Protein AF-A0A357XRU0-F1 (afdb_monomer)

Foldseek 3Di:
DD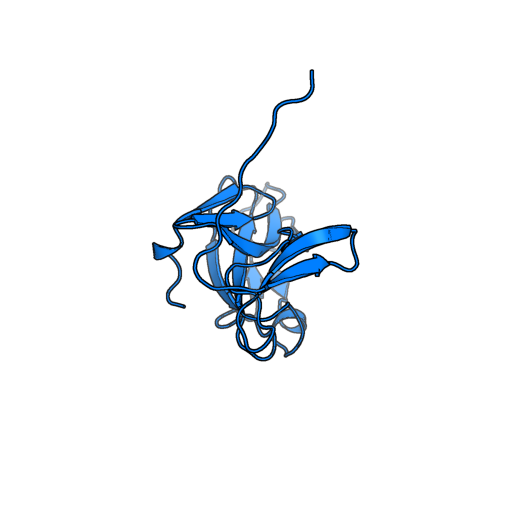DDDDDDDPAFDWDQDPVRAIFTAHPVRHGPFCGPVDKDFLDKDKDADWDKDFCQVQQDFPSAAAPKKKFKAKVVVVRDGPDIEHQHNRRGGPPDDRMDTDDDHDDIIMMTIIIWTDDPQWTDHPSGIGGPVVYPD

Structure (mmCIF, N/CA/C/O backbone):
data_AF-A0A357XRU0-F1
#
_entry.id   AF-A0A357XRU0-F1
#
loop_
_atom_site.group_PDB
_atom_site.id
_atom_site.type_symbol
_atom_site.label_atom_id
_atom_site.label_alt_id
_atom_site.label_comp_id
_atom_site.label_asym_id
_atom_site.label_entity_id
_atom_site.label_seq_id
_atom_site.pdbx_PDB_ins_code
_atom_site.Cartn_x
_atom_site.Cartn_y
_atom_site.Cartn_z
_atom_site.occupancy
_atom_site.B_iso_or_equiv
_atom_site.auth_seq_id
_atom_site.auth_comp_id
_atom_site.auth_asym_id
_atom_site.auth_atom_id
_atom_site.pdbx_PDB_model_num
ATOM 1 N N . MET A 1 1 ? 3.038 27.748 25.860 1.00 32.81 1 MET A N 1
ATOM 2 C CA . MET A 1 1 ? 1.604 27.966 25.565 1.00 32.81 1 MET A CA 1
ATOM 3 C C . MET A 1 1 ? 0.893 26.641 25.793 1.00 32.81 1 MET A C 1
ATOM 5 O O . MET A 1 1 ? 1.280 25.670 25.164 1.00 32.81 1 MET A O 1
ATOM 9 N N . SER A 1 2 ? -0.048 26.559 26.735 1.00 37.81 2 SER A N 1
ATOM 10 C CA . SER A 1 2 ? -0.801 25.331 27.041 1.00 37.81 2 SER A CA 1
ATOM 11 C C . SER A 1 2 ? -2.270 25.586 26.716 1.00 37.81 2 SER A C 1
ATOM 13 O O . SER A 1 2 ? -2.949 26.286 27.467 1.00 37.81 2 SER A O 1
ATOM 15 N N . GLY A 1 3 ? -2.741 25.067 25.583 1.00 39.28 3 GLY A N 1
ATOM 16 C CA . GLY A 1 3 ? -4.155 25.082 25.211 1.00 39.28 3 GLY A CA 1
ATOM 17 C C . GLY A 1 3 ? -4.867 23.858 25.783 1.00 39.28 3 GLY A C 1
ATOM 18 O O . GLY A 1 3 ? -4.333 22.753 25.735 1.00 39.28 3 GLY A O 1
ATOM 19 N N . LYS A 1 4 ? -6.069 24.042 26.334 1.00 38.59 4 LYS A N 1
ATOM 20 C CA . LYS A 1 4 ? -6.925 22.924 26.748 1.00 38.59 4 LYS A CA 1
ATOM 21 C C . LYS A 1 4 ? -7.638 22.369 25.513 1.00 38.59 4 LYS A C 1
ATOM 23 O O . LYS A 1 4 ? -8.421 23.085 24.898 1.00 38.59 4 LYS A O 1
ATOM 28 N N . GLY A 1 5 ? -7.363 21.115 25.160 1.00 44.25 5 GLY A N 1
ATOM 29 C CA . GLY A 1 5 ? -8.124 20.363 24.160 1.00 44.25 5 GLY A CA 1
ATOM 30 C C . GLY A 1 5 ? -9.256 19.578 24.823 1.00 44.25 5 GLY A C 1
ATOM 31 O O . GLY A 1 5 ? -9.067 19.011 25.897 1.00 44.25 5 GLY A O 1
ATOM 32 N N . LYS A 1 6 ? -10.433 19.554 24.194 1.00 38.28 6 LYS A N 1
ATOM 33 C CA . LYS A 1 6 ? -11.556 18.685 24.564 1.00 38.28 6 LYS A CA 1
ATOM 34 C C . LYS A 1 6 ? -11.716 17.653 23.453 1.00 38.28 6 LYS A C 1
ATOM 36 O O . LYS A 1 6 ? -11.887 18.038 22.302 1.00 38.28 6 LYS A O 1
ATOM 41 N N . PHE A 1 7 ? -11.681 16.374 23.808 1.00 47.19 7 PHE A N 1
ATOM 42 C CA . PHE A 1 7 ? -12.033 15.273 22.914 1.00 47.19 7 PHE A CA 1
ATOM 43 C C . PHE A 1 7 ? -13.328 14.654 23.435 1.00 47.19 7 PHE A C 1
ATOM 45 O O . PHE A 1 7 ? -13.446 14.395 24.632 1.00 47.19 7 PHE A O 1
ATOM 52 N N . VAL A 1 8 ? -14.310 14.484 22.555 1.00 43.84 8 VAL A N 1
ATOM 53 C CA . VAL A 1 8 ? -15.578 13.812 22.855 1.00 43.84 8 VAL A CA 1
ATOM 54 C C . VAL A 1 8 ? -15.604 12.544 22.016 1.00 43.84 8 VAL A C 1
ATOM 56 O O . VAL A 1 8 ? -15.319 12.603 20.823 1.00 43.84 8 VAL A O 1
ATOM 59 N N . VAL A 1 9 ? -15.882 11.416 22.660 1.00 53.00 9 VAL A N 1
ATOM 60 C CA . VAL A 1 9 ? -16.094 10.120 22.013 1.00 53.00 9 VAL A CA 1
ATOM 61 C C . VAL A 1 9 ? -17.461 9.651 22.469 1.00 53.00 9 VAL A C 1
ATOM 63 O O . VAL A 1 9 ? -17.668 9.487 23.670 1.00 53.00 9 VAL A O 1
ATOM 66 N N . ASP A 1 10 ? -18.378 9.513 21.517 1.00 46.47 10 ASP A N 1
ATOM 67 C CA . ASP A 1 10 ? -19.766 9.149 21.799 1.00 46.47 10 ASP A CA 1
ATOM 68 C C . ASP A 1 10 ? -19.888 7.644 22.099 1.00 46.47 10 ASP A C 1
ATOM 70 O O . ASP A 1 10 ? -20.548 7.282 23.066 1.00 46.47 10 ASP A O 1
ATOM 74 N N . ASP A 1 11 ? -19.151 6.794 21.364 1.00 50.59 11 ASP A N 1
ATOM 75 C CA . ASP A 1 11 ? -19.026 5.347 21.593 1.00 50.59 11 ASP A CA 1
ATOM 76 C C . ASP A 1 11 ? -17.577 4.875 21.343 1.00 50.59 11 ASP A C 1
ATOM 78 O O . ASP A 1 11 ? -17.047 5.006 20.238 1.00 50.59 11 ASP A O 1
ATOM 82 N N . GLY A 1 12 ? -16.908 4.330 22.369 1.00 60.12 12 GLY A N 1
ATOM 83 C CA . GLY A 1 12 ? -15.563 3.751 22.249 1.00 60.12 12 GLY A CA 1
ATOM 84 C C . GLY A 1 12 ? -14.724 3.769 23.534 1.00 60.12 12 GLY A C 1
ATOM 85 O O . GLY A 1 12 ? -15.025 4.464 24.501 1.00 60.12 12 GLY A O 1
ATOM 86 N N . VAL A 1 13 ? -13.640 2.990 23.545 1.00 61.72 13 VAL A N 1
ATOM 87 C CA . VAL A 1 13 ? -12.661 2.886 24.635 1.00 61.72 13 VAL A CA 1
ATOM 88 C C . VAL A 1 13 ? -11.333 3.488 24.189 1.00 61.72 13 VAL A C 1
ATOM 90 O O . VAL A 1 13 ? -10.720 3.018 23.231 1.00 61.72 13 VAL A O 1
ATOM 93 N N . PHE A 1 14 ? -10.842 4.487 24.921 1.00 66.56 14 PHE A N 1
ATOM 94 C CA . PHE A 1 14 ? -9.479 4.990 24.752 1.00 66.56 14 PHE A CA 1
ATOM 95 C C . PHE A 1 14 ? -8.459 3.987 25.291 1.00 66.56 14 PHE A C 1
ATOM 97 O O . PHE A 1 14 ? -8.561 3.557 26.441 1.00 66.56 14 PHE A O 1
ATOM 104 N N . LYS A 1 15 ? -7.430 3.662 24.500 1.00 62.00 15 LYS A N 1
ATOM 105 C CA . LYS A 1 15 ? -6.247 2.947 25.002 1.00 62.00 15 LYS A CA 1
ATOM 106 C C . LYS A 1 15 ? -4.959 3.604 24.518 1.00 62.00 15 LYS A C 1
ATOM 108 O O . LYS A 1 15 ? -4.899 4.164 23.423 1.00 62.00 15 LYS A O 1
ATOM 113 N N . ILE A 1 16 ? -3.929 3.505 25.353 1.00 62.97 16 ILE A N 1
ATOM 114 C CA . ILE A 1 16 ? -2.548 3.802 24.974 1.00 62.97 16 ILE A CA 1
ATOM 115 C C . ILE A 1 16 ? -1.997 2.549 24.288 1.00 62.97 16 ILE A C 1
ATOM 117 O O . ILE A 1 16 ? -2.080 1.443 24.823 1.00 62.97 16 ILE A O 1
ATOM 121 N N . ARG A 1 17 ? -1.495 2.723 23.070 1.00 62.62 17 ARG A N 1
ATOM 122 C CA . ARG A 1 17 ? -0.829 1.702 22.265 1.00 62.62 17 ARG A CA 1
ATOM 123 C C . ARG A 1 17 ? 0.528 1.357 22.881 1.00 62.62 17 ARG A C 1
ATOM 125 O O . ARG A 1 17 ? 1.099 2.138 23.637 1.00 62.62 17 ARG A O 1
ATOM 132 N N . ALA A 1 18 ? 1.072 0.195 22.524 1.00 50.84 18 ALA A N 1
ATOM 133 C CA . ALA A 1 18 ? 2.381 -0.251 23.012 1.00 50.84 18 ALA A CA 1
ATOM 134 C C . ALA A 1 18 ? 3.541 0.679 22.596 1.00 50.84 18 ALA A C 1
ATOM 136 O O . ALA A 1 18 ? 4.573 0.699 23.257 1.00 50.84 18 ALA A O 1
ATOM 137 N N . ASP A 1 19 ? 3.355 1.474 21.538 1.00 50.91 19 ASP A N 1
ATOM 138 C CA . ASP A 1 19 ? 4.296 2.501 21.077 1.00 50.91 19 ASP A CA 1
ATOM 139 C C . ASP A 1 19 ? 4.093 3.872 21.756 1.00 50.91 19 ASP A C 1
ATOM 141 O O . ASP A 1 19 ? 4.744 4.850 21.397 1.00 50.91 19 ASP A O 1
ATOM 145 N N . GLY A 1 20 ? 3.183 3.961 22.731 1.00 54.88 20 GLY A N 1
ATOM 146 C CA . GLY A 1 20 ? 2.876 5.186 23.468 1.00 54.88 20 GLY A CA 1
ATOM 147 C C . GLY A 1 20 ? 1.853 6.106 22.796 1.00 54.88 20 GLY A C 1
ATOM 148 O O . GLY A 1 20 ? 1.501 7.135 23.374 1.00 54.88 20 GLY A O 1
ATOM 149 N N . GLY A 1 21 ? 1.334 5.764 21.613 1.00 57.66 21 GLY A N 1
ATOM 150 C CA . GLY A 1 21 ? 0.303 6.564 20.949 1.00 57.66 21 GLY A CA 1
ATOM 151 C C . GLY A 1 21 ? -1.115 6.303 21.467 1.00 57.66 21 GLY A C 1
ATOM 152 O O . GLY A 1 21 ? -1.412 5.238 21.991 1.00 57.66 21 GLY A O 1
ATOM 153 N N . LEU A 1 22 ? -2.039 7.247 21.284 1.00 62.97 22 LEU A N 1
ATOM 154 C CA . LEU A 1 22 ? -3.444 7.093 21.695 1.00 62.97 22 LEU A CA 1
ATOM 155 C C . LEU A 1 22 ? -4.306 6.501 20.560 1.00 62.97 22 LEU A C 1
ATOM 157 O O . LEU A 1 22 ? -4.048 6.776 19.389 1.00 62.97 22 LEU A O 1
ATOM 161 N N . ALA A 1 23 ? -5.321 5.700 20.898 1.00 64.06 23 ALA A N 1
ATOM 162 C CA . ALA A 1 23 ? -6.200 5.005 19.953 1.00 64.06 23 ALA A CA 1
ATOM 163 C C . ALA A 1 23 ? -7.623 4.791 20.520 1.00 64.06 23 ALA A C 1
ATOM 165 O O . ALA A 1 23 ? -7.772 4.638 21.735 1.00 64.06 23 ALA A O 1
ATOM 166 N N . VAL A 1 24 ? -8.648 4.741 19.653 1.00 65.56 24 VAL A N 1
ATOM 167 C CA . VAL A 1 24 ? -10.060 4.494 20.022 1.00 65.56 24 VAL A CA 1
ATOM 168 C C . VAL A 1 24 ? -10.513 3.110 19.547 1.00 65.56 24 VAL A C 1
ATOM 170 O O . VAL A 1 24 ? -10.450 2.779 18.365 1.00 65.56 24 VAL A O 1
ATOM 173 N N . PHE A 1 25 ? -10.988 2.295 20.478 1.00 65.44 25 PHE A N 1
ATOM 174 C CA . PHE A 1 25 ? -11.448 0.928 20.242 1.00 65.44 25 PHE A CA 1
ATOM 175 C C . PHE A 1 25 ? -12.960 0.828 20.438 1.00 65.44 25 PHE A C 1
ATOM 177 O O . PHE A 1 25 ? -13.533 1.619 21.176 1.00 65.44 25 PHE A O 1
ATOM 184 N N . ASP A 1 26 ? -13.612 -0.152 19.827 1.00 63.88 26 ASP A N 1
ATOM 185 C CA . ASP A 1 26 ? -14.986 -0.516 20.153 1.00 63.88 26 ASP A CA 1
ATOM 186 C C . ASP A 1 26 ? -15.066 -1.309 21.467 1.00 63.88 26 ASP A C 1
ATOM 188 O O . ASP A 1 26 ? -14.057 -1.630 22.108 1.00 63.88 26 ASP A O 1
ATOM 192 N N . GLY A 1 27 ? -16.295 -1.642 21.870 1.00 56.78 27 GLY A N 1
ATOM 193 C CA . GLY A 1 27 ? -16.571 -2.437 23.068 1.00 56.78 27 GLY A CA 1
ATOM 194 C C . GLY A 1 27 ? -16.028 -3.872 23.024 1.00 56.78 27 GLY A C 1
ATOM 195 O O . GLY A 1 27 ? -15.874 -4.486 24.076 1.00 56.78 27 GLY A O 1
ATOM 196 N N . ALA A 1 28 ? -15.682 -4.394 21.843 1.00 62.44 28 ALA A N 1
ATOM 197 C CA . ALA A 1 28 ? -15.006 -5.680 21.671 1.00 62.44 28 ALA A CA 1
ATOM 198 C C . ALA A 1 28 ? -13.470 -5.545 21.711 1.00 62.44 28 ALA A C 1
ATOM 200 O O . ALA A 1 28 ? -12.747 -6.534 21.596 1.00 62.44 28 ALA A O 1
ATOM 201 N N . GLY A 1 29 ? -12.950 -4.326 21.898 1.00 53.78 29 GLY A N 1
ATOM 202 C CA . GLY A 1 29 ? -11.521 -4.043 21.890 1.00 53.78 29 GLY A CA 1
ATOM 203 C C . GLY A 1 29 ? -10.911 -4.026 20.491 1.00 53.78 29 GLY A C 1
ATOM 204 O O . GLY A 1 29 ? -9.687 -4.083 20.378 1.00 53.78 29 GLY A O 1
ATOM 205 N N . VAL A 1 30 ? -11.733 -3.931 19.446 1.00 57.22 30 VAL A N 1
ATOM 206 C CA . VAL A 1 30 ? -11.314 -3.785 18.056 1.00 57.22 30 VAL A CA 1
ATOM 207 C C . VAL A 1 30 ? -11.184 -2.304 17.754 1.00 57.22 30 VAL A C 1
ATOM 209 O O . VAL A 1 30 ? -12.074 -1.509 18.020 1.00 57.22 30 VAL A O 1
ATOM 212 N N . CYS A 1 31 ? -10.049 -1.900 17.206 1.00 60.06 31 CYS A N 1
ATOM 213 C CA . CYS A 1 31 ? -9.870 -0.515 16.808 1.00 60.06 31 CYS A CA 1
ATOM 214 C C . CYS A 1 31 ? -10.877 -0.130 15.699 1.00 60.06 31 CYS A C 1
ATOM 216 O O . CYS A 1 31 ? -10.971 -0.827 14.683 1.00 60.06 31 CYS A O 1
ATOM 218 N N . LEU A 1 32 ? -11.606 0.975 15.905 1.00 55.19 32 LEU A N 1
ATOM 219 C CA . LEU A 1 32 ? -12.686 1.445 15.023 1.00 55.19 32 LEU A CA 1
ATOM 220 C C . LEU A 1 32 ? -12.174 2.177 13.771 1.00 55.19 32 LEU A C 1
ATOM 222 O O . LEU A 1 32 ? -12.786 2.083 12.711 1.00 55.19 32 LEU A O 1
ATOM 226 N N . GLU A 1 33 ? -11.015 2.832 13.862 1.00 52.56 33 GLU A N 1
ATOM 227 C CA . GLU A 1 33 ? -10.327 3.499 12.751 1.00 52.56 33 GLU A CA 1
ATOM 228 C C . GLU A 1 33 ? -8.831 3.235 12.862 1.00 52.56 33 GLU A C 1
ATOM 230 O O . GLU A 1 33 ? -8.250 3.740 13.809 1.00 52.56 33 GLU A O 1
ATOM 235 N N . CYS A 1 34 ? -8.224 2.454 11.949 1.00 55.41 34 CYS A N 1
ATOM 236 C CA . CYS A 1 34 ? -6.767 2.249 11.766 1.00 55.41 34 CYS A CA 1
ATOM 237 C C . CYS A 1 34 ? -5.864 2.909 12.840 1.00 55.41 34 CYS A C 1
ATOM 239 O O . CYS A 1 34 ? -5.102 3.836 12.563 1.00 55.41 34 CYS A O 1
ATOM 241 N N . CYS A 1 35 ? -5.948 2.455 14.091 1.00 48.50 35 CYS A N 1
ATOM 242 C CA . CYS A 1 35 ? -5.575 3.310 15.211 1.00 48.50 35 CYS A CA 1
ATOM 243 C C . CYS A 1 35 ? -4.069 3.304 15.316 1.00 48.50 35 CYS A C 1
ATOM 245 O O . CYS A 1 35 ? -3.477 2.304 15.727 1.00 48.50 35 CYS A O 1
ATOM 247 N N . GLY A 1 36 ? -3.448 4.402 14.898 1.00 49.69 36 GLY A N 1
ATOM 248 C CA . GLY A 1 36 ? -2.000 4.471 14.868 1.00 49.69 36 GLY A CA 1
ATOM 249 C C . GLY A 1 36 ? -1.364 3.441 13.939 1.00 49.69 36 GLY A C 1
ATOM 250 O O . GLY A 1 36 ? -0.275 2.923 14.177 1.00 49.69 36 GLY A O 1
ATOM 2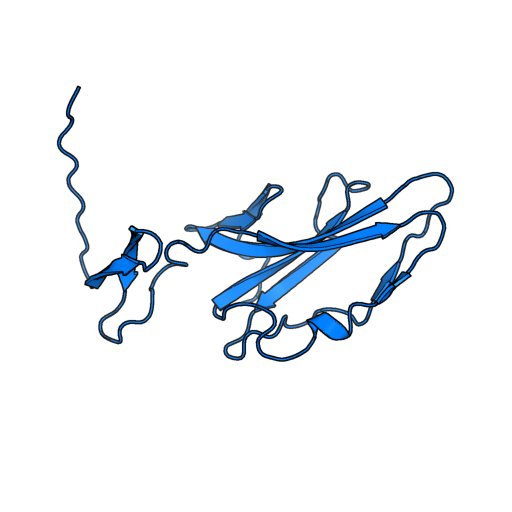51 N N . CYS A 1 37 ? -2.079 3.105 12.874 1.00 61.91 37 CYS A N 1
ATOM 252 C CA . CYS A 1 37 ? -1.464 2.406 11.778 1.00 61.91 37 CYS A CA 1
ATOM 253 C C . CYS A 1 37 ? -0.594 3.438 11.060 1.00 61.91 37 CYS A C 1
ATOM 255 O O . CYS A 1 37 ? -1.101 4.263 10.301 1.00 61.91 37 CYS A O 1
ATOM 257 N N . GLU A 1 38 ? 0.705 3.453 11.350 1.00 75.38 38 GLU A N 1
ATOM 258 C CA . GLU A 1 38 ? 1.609 4.203 10.493 1.00 75.38 38 GLU A CA 1
ATOM 259 C C . GLU A 1 38 ? 1.661 3.489 9.140 1.00 75.38 38 GLU A C 1
ATOM 261 O O . GLU A 1 38 ? 1.830 2.257 9.090 1.00 75.38 38 GLU A O 1
ATOM 266 N N . PRO A 1 39 ? 1.431 4.220 8.038 1.00 88.75 39 PRO A N 1
ATOM 267 C CA . PRO A 1 39 ? 1.645 3.660 6.724 1.00 88.75 39 PRO A CA 1
ATOM 268 C C . PRO A 1 39 ? 3.125 3.317 6.573 1.00 88.75 39 PRO A C 1
ATOM 270 O O . PRO A 1 39 ? 3.995 4.068 7.010 1.00 88.75 39 PRO A O 1
ATOM 273 N N . TYR A 1 40 ? 3.420 2.192 5.933 1.00 88.81 40 TYR A N 1
ATOM 274 C CA . TYR A 1 40 ? 4.797 1.745 5.748 1.00 88.81 40 TYR A CA 1
ATOM 275 C C . TYR A 1 40 ? 5.001 1.135 4.366 1.00 88.81 40 TYR A C 1
ATOM 277 O O . TYR A 1 40 ? 4.062 0.697 3.701 1.00 88.81 40 TYR A O 1
ATOM 285 N N . THR A 1 41 ? 6.252 1.144 3.910 1.00 93.50 41 THR A N 1
ATOM 286 C CA . THR A 1 41 ? 6.646 0.407 2.708 1.00 93.50 41 THR A CA 1
ATOM 287 C C . THR A 1 41 ? 6.960 -1.019 3.130 1.00 93.50 41 THR A C 1
ATOM 289 O O . THR A 1 41 ? 7.882 -1.228 3.912 1.00 93.50 41 THR A O 1
ATOM 292 N N . LEU A 1 42 ? 6.181 -1.982 2.641 1.00 92.56 42 LEU A N 1
ATOM 293 C CA . LEU A 1 42 ? 6.396 -3.401 2.912 1.00 92.56 42 LEU A CA 1
ATOM 294 C C . LEU A 1 42 ? 7.627 -3.911 2.164 1.00 92.56 42 LEU A C 1
ATOM 296 O O . LEU A 1 42 ? 8.448 -4.616 2.737 1.00 92.56 42 LEU A O 1
ATOM 300 N N . ALA A 1 43 ? 7.766 -3.518 0.899 1.00 94.06 43 ALA A N 1
ATOM 301 C CA . ALA A 1 43 ? 8.905 -3.899 0.084 1.00 94.06 43 ALA A CA 1
ATOM 302 C C . ALA A 1 43 ? 9.206 -2.850 -0.987 1.00 94.06 43 ALA A C 1
ATOM 304 O O . ALA A 1 43 ? 8.334 -2.091 -1.420 1.00 94.06 43 ALA A O 1
ATOM 305 N N . THR A 1 44 ? 10.468 -2.800 -1.403 1.00 95.19 44 THR A N 1
ATOM 306 C C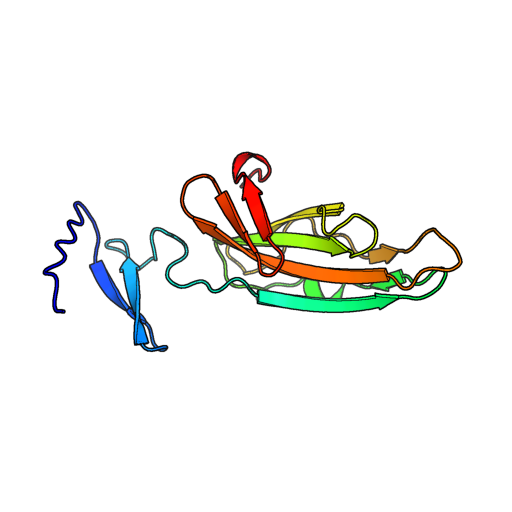A . THR A 1 44 ? 10.946 -1.948 -2.493 1.00 95.19 44 THR A CA 1
ATOM 307 C C . THR A 1 44 ? 11.747 -2.800 -3.458 1.00 95.19 44 THR A C 1
ATOM 309 O O . THR A 1 44 ? 12.571 -3.603 -3.030 1.00 95.19 44 THR A O 1
ATOM 312 N N . PHE A 1 45 ? 11.545 -2.580 -4.750 1.00 94.06 45 PHE A N 1
ATOM 313 C CA . PHE A 1 45 ? 12.323 -3.227 -5.792 1.00 94.06 45 PHE A CA 1
ATOM 314 C C . PHE A 1 45 ? 12.869 -2.187 -6.754 1.00 94.06 45 PHE A C 1
ATOM 316 O O . PHE A 1 45 ? 12.123 -1.377 -7.306 1.00 94.06 45 PHE A O 1
ATOM 323 N N . THR A 1 46 ? 14.182 -2.222 -6.950 1.00 92.12 46 THR A N 1
ATOM 324 C CA . THR A 1 46 ? 14.863 -1.370 -7.919 1.00 92.12 46 THR A CA 1
ATOM 325 C C . THR A 1 46 ? 15.160 -2.199 -9.154 1.00 92.12 46 THR A C 1
ATOM 327 O O . THR A 1 46 ? 15.928 -3.156 -9.107 1.00 92.12 46 THR A O 1
ATOM 330 N N . ALA A 1 47 ? 14.548 -1.805 -10.257 1.00 85.06 47 ALA A N 1
ATOM 331 C CA . ALA A 1 47 ? 14.642 -2.447 -11.549 1.00 85.06 47 ALA A CA 1
ATOM 332 C C . ALA A 1 47 ? 15.382 -1.545 -12.533 1.00 85.06 47 ALA A C 1
ATOM 334 O O . ALA A 1 47 ? 15.024 -0.378 -12.704 1.00 85.06 47 ALA A O 1
ATOM 335 N N . SER A 1 48 ? 16.355 -2.108 -13.239 1.00 78.19 48 SER A N 1
ATOM 336 C CA . SER A 1 48 ? 16.780 -1.600 -14.544 1.00 78.19 48 SER A CA 1
ATOM 337 C C . SER A 1 48 ? 16.099 -2.402 -15.663 1.00 78.19 48 SER A C 1
ATOM 339 O O . SER A 1 48 ? 15.249 -3.251 -15.395 1.00 78.19 48 SER A O 1
ATOM 341 N N . ASP A 1 49 ? 16.437 -2.087 -16.911 1.00 78.44 49 ASP A N 1
ATOM 342 C CA . ASP A 1 49 ? 15.890 -2.633 -18.161 1.00 78.44 49 ASP A CA 1
ATOM 343 C C . ASP A 1 49 ? 15.287 -4.058 -18.066 1.00 78.44 49 ASP A C 1
ATOM 345 O O . ASP A 1 49 ? 15.989 -5.022 -17.767 1.00 78.44 49 ASP A O 1
ATOM 349 N N . TYR A 1 50 ? 13.989 -4.193 -18.378 1.00 80.44 50 TYR A N 1
ATOM 350 C CA . TYR A 1 50 ? 13.242 -5.466 -18.500 1.00 80.44 50 TYR A CA 1
ATOM 351 C C . TYR A 1 50 ? 13.240 -6.368 -17.262 1.00 80.44 50 TYR A C 1
ATOM 353 O O . TYR A 1 50 ? 13.023 -7.577 -17.365 1.00 80.44 50 TYR A O 1
ATOM 361 N N . ALA A 1 51 ? 13.447 -5.806 -16.074 1.00 88.12 51 ALA A N 1
ATOM 362 C CA . ALA A 1 51 ? 13.333 -6.576 -14.851 1.00 88.12 51 ALA A CA 1
ATOM 363 C C . ALA A 1 51 ? 11.871 -6.893 -14.506 1.00 88.12 51 ALA A C 1
ATOM 365 O O . ALA A 1 51 ? 10.950 -6.095 -14.713 1.00 88.12 51 ALA A O 1
ATOM 366 N N . THR A 1 52 ? 11.691 -8.070 -13.917 1.00 91.31 52 THR A N 1
ATOM 367 C CA . THR A 1 52 ? 10.437 -8.512 -13.313 1.00 91.31 52 THR A CA 1
ATOM 368 C C . THR A 1 52 ? 10.650 -8.656 -11.815 1.00 91.31 52 THR A C 1
ATOM 370 O O . THR A 1 52 ? 11.638 -9.245 -11.381 1.00 91.31 52 THR A O 1
ATOM 373 N N . TRP A 1 53 ? 9.729 -8.103 -11.036 1.00 94.06 53 TRP A N 1
ATOM 374 C CA . TRP A 1 53 ? 9.642 -8.313 -9.603 1.00 94.06 53 TRP A CA 1
ATOM 375 C C . TRP A 1 53 ? 8.657 -9.444 -9.325 1.00 94.06 53 TRP A C 1
ATOM 377 O O . TRP A 1 53 ? 7.463 -9.286 -9.584 1.00 94.06 53 TRP A O 1
ATOM 387 N N . ASP A 1 54 ? 9.161 -10.562 -8.808 1.00 95.56 54 ASP A N 1
ATOM 388 C CA . ASP A 1 54 ? 8.341 -11.627 -8.230 1.00 95.56 54 ASP A CA 1
ATOM 389 C C . ASP A 1 54 ? 7.760 -11.165 -6.883 1.00 95.56 54 ASP A C 1
ATOM 391 O O . ASP A 1 54 ? 8.483 -10.689 -6.008 1.00 95.56 54 ASP A O 1
ATOM 395 N N . LEU A 1 55 ? 6.442 -11.277 -6.739 1.00 95.81 55 LEU A N 1
ATOM 396 C CA . LEU A 1 55 ? 5.679 -10.864 -5.564 1.00 95.81 55 LEU A CA 1
ATOM 397 C C . LEU A 1 55 ? 5.107 -12.058 -4.788 1.00 95.81 55 LEU A C 1
ATOM 399 O O . LEU A 1 55 ? 4.329 -11.860 -3.853 1.00 95.81 55 LEU A O 1
ATOM 403 N N . SER A 1 56 ? 5.457 -13.291 -5.166 1.00 94.25 56 SER A N 1
ATOM 404 C CA . SER A 1 56 ? 4.929 -14.526 -4.579 1.00 94.25 56 SER A CA 1
ATOM 405 C C . SER A 1 56 ? 5.058 -14.573 -3.053 1.00 94.25 56 SER A C 1
ATOM 407 O O . SER A 1 56 ? 4.100 -14.959 -2.377 1.00 94.25 56 SER A O 1
ATOM 409 N N . GLU A 1 57 ? 6.173 -14.087 -2.499 1.00 92.62 57 GLU A N 1
ATOM 410 C CA . GLU A 1 57 ? 6.419 -14.027 -1.050 1.00 92.62 57 GLU A CA 1
ATOM 411 C C . GLU A 1 57 ? 5.429 -13.123 -0.287 1.00 92.62 57 GLU A C 1
ATOM 413 O O . GLU A 1 57 ? 5.172 -13.345 0.894 1.00 92.62 57 GLU A O 1
ATOM 418 N N . TYR A 1 58 ? 4.799 -12.155 -0.960 1.00 94.56 58 TYR A N 1
ATOM 419 C CA . TYR A 1 58 ? 3.844 -11.221 -0.354 1.00 94.56 58 TYR A CA 1
ATOM 420 C C . TYR A 1 58 ? 2.380 -11.650 -0.538 1.00 94.56 58 TYR A C 1
ATOM 422 O O . TYR A 1 58 ? 1.467 -10.902 -0.203 1.00 94.56 58 TYR A O 1
ATOM 430 N N . ARG A 1 59 ? 2.103 -12.839 -1.087 1.00 92.94 59 ARG A N 1
ATOM 431 C CA . ARG A 1 59 ? 0.724 -13.301 -1.361 1.00 92.94 59 ARG A CA 1
ATOM 432 C C . ARG A 1 59 ? 0.145 -14.209 -0.274 1.00 92.94 59 ARG A C 1
ATOM 434 O O . ARG A 1 59 ? -0.999 -14.646 -0.416 1.00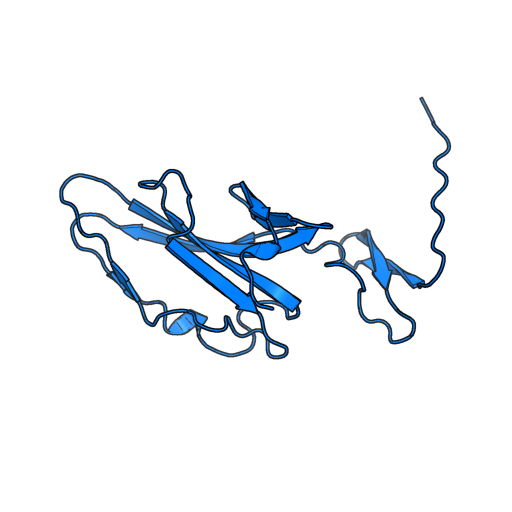 92.94 59 ARG A O 1
ATOM 441 N N . GLY A 1 60 ? 0.925 -14.518 0.761 1.00 85.88 60 GLY A N 1
ATOM 442 C CA . GLY A 1 60 ? 0.526 -15.370 1.881 1.00 85.88 60 GLY A CA 1
ATOM 443 C C . GLY A 1 60 ? -0.272 -14.647 2.969 1.00 85.88 60 GLY A C 1
ATOM 444 O O . GLY A 1 60 ? -0.521 -13.442 2.898 1.00 85.88 60 GLY A O 1
ATOM 445 N N . ASP A 1 61 ? -0.654 -15.409 3.988 1.00 85.50 61 ASP A N 1
ATOM 446 C CA . ASP A 1 61 ? -1.283 -14.887 5.202 1.00 85.50 61 ASP A CA 1
ATOM 447 C C . ASP A 1 61 ? -0.232 -14.213 6.103 1.00 85.50 61 ASP A C 1
ATOM 449 O O . ASP A 1 61 ? 0.953 -14.546 6.064 1.00 85.50 61 ASP A O 1
ATOM 453 N N . GLY A 1 62 ? -0.661 -13.256 6.926 1.00 78.31 62 GLY A N 1
ATOM 454 C CA . GLY A 1 62 ? 0.193 -12.560 7.893 1.00 78.31 62 GLY A CA 1
ATOM 455 C C . GLY A 1 62 ? 1.178 -11.548 7.298 1.00 78.31 62 GLY A C 1
ATOM 456 O O . GLY A 1 62 ? 1.987 -10.991 8.036 1.00 78.31 62 GLY A O 1
ATOM 457 N N . VAL A 1 63 ? 1.113 -11.280 5.992 1.00 83.00 63 VAL A N 1
ATOM 458 C CA . VAL A 1 63 ? 2.036 -10.359 5.309 1.00 83.00 63 VAL A CA 1
ATOM 459 C C . VAL A 1 63 ? 1.830 -8.906 5.757 1.00 83.00 63 VAL A C 1
ATOM 461 O O . VAL A 1 63 ? 2.785 -8.135 5.867 1.00 83.00 63 VAL A O 1
ATOM 464 N N . ALA A 1 64 ? 0.589 -8.516 6.044 1.00 84.69 64 ALA A N 1
ATOM 465 C CA . ALA A 1 64 ? 0.258 -7.210 6.599 1.00 84.69 64 ALA A CA 1
ATOM 466 C C . ALA A 1 64 ? -0.805 -7.331 7.696 1.00 84.69 64 ALA A C 1
ATOM 468 O O . ALA A 1 64 ? -1.496 -8.337 7.815 1.00 84.69 64 ALA A O 1
ATOM 469 N N . ALA A 1 65 ? -0.958 -6.291 8.517 1.00 80.06 65 ALA A N 1
ATOM 470 C CA . ALA A 1 65 ? -2.024 -6.279 9.514 1.00 80.06 65 ALA A CA 1
ATOM 471 C C . ALA A 1 65 ? -3.414 -6.218 8.835 1.00 80.06 65 ALA A C 1
ATOM 473 O O . ALA A 1 65 ? -3.573 -5.456 7.877 1.00 80.06 65 ALA A O 1
ATOM 474 N N . PRO A 1 66 ? -4.423 -6.952 9.342 1.00 83.69 66 PRO A N 1
ATOM 475 C CA . PRO A 1 66 ? -5.792 -6.906 8.828 1.00 83.69 66 PRO A CA 1
ATOM 476 C C . PRO A 1 66 ? -6.426 -5.513 8.810 1.00 83.69 66 PRO A C 1
ATOM 478 O O . PRO A 1 66 ? -6.008 -4.618 9.548 1.00 83.69 66 PRO A O 1
ATOM 481 N N . LYS A 1 67 ? -7.499 -5.356 8.015 1.00 81.56 67 LYS A N 1
ATOM 482 C CA . LYS 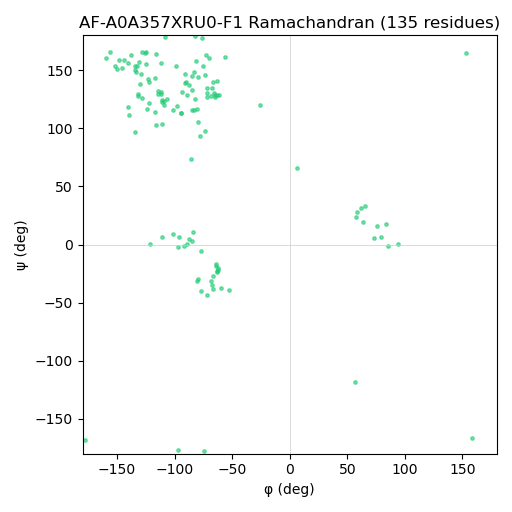A 1 67 ? -8.264 -4.096 7.862 1.00 81.56 67 LYS A CA 1
ATOM 483 C C . LYS A 1 67 ? -7.409 -2.918 7.371 1.00 81.56 67 LYS A C 1
ATOM 485 O O . LYS A 1 67 ? -7.692 -1.758 7.675 1.00 81.56 67 LYS A O 1
ATOM 490 N N . ARG A 1 68 ? -6.355 -3.224 6.617 1.00 87.94 68 ARG A N 1
ATOM 491 C CA . ARG A 1 68 ? -5.496 -2.249 5.941 1.00 87.94 68 ARG A CA 1
ATOM 492 C C . ARG A 1 68 ? -5.725 -2.271 4.438 1.00 87.94 68 ARG A C 1
ATOM 494 O O . ARG A 1 68 ? -6.521 -3.046 3.911 1.00 87.94 68 ARG A O 1
ATOM 501 N N . TYR A 1 69 ? -5.001 -1.403 3.757 1.00 94.50 69 TYR A N 1
ATOM 502 C CA . TYR A 1 69 ? -5.044 -1.248 2.314 1.00 94.50 69 TYR A CA 1
ATOM 503 C C . TYR A 1 69 ? -3.642 -1.403 1.765 1.00 94.50 69 TYR A C 1
ATOM 505 O O . TYR A 1 69 ? -2.665 -1.150 2.470 1.00 94.50 69 TYR A O 1
ATOM 513 N N . TRP A 1 70 ? -3.535 -1.789 0.505 1.00 96.38 70 TRP A N 1
ATOM 514 C CA . TRP A 1 70 ? -2.251 -1.889 -0.157 1.00 96.38 70 TRP A CA 1
ATOM 515 C C . TRP A 1 70 ? -2.280 -1.261 -1.529 1.00 96.38 70 TRP A C 1
ATOM 517 O O . TRP A 1 70 ? -3.320 -1.207 -2.188 1.00 96.38 70 TRP A O 1
ATOM 527 N N . ARG A 1 71 ? -1.108 -0.818 -1.968 1.00 97.12 71 ARG A N 1
ATOM 528 C CA . ARG A 1 71 ? -0.898 -0.372 -3.338 1.00 97.12 71 ARG A CA 1
ATOM 529 C C . ARG A 1 71 ? 0.499 -0.702 -3.822 1.00 97.12 71 ARG A C 1
ATOM 531 O O . ARG A 1 71 ? 1.443 -0.766 -3.038 1.00 97.12 71 ARG A O 1
ATOM 538 N N . LEU A 1 72 ? 0.607 -0.874 -5.129 1.00 95.94 72 LEU A N 1
ATOM 539 C CA . LEU A 1 72 ? 1.858 -1.008 -5.852 1.00 95.94 72 LEU A CA 1
ATOM 540 C C . LEU A 1 72 ? 2.065 0.265 -6.673 1.00 95.94 72 LEU A C 1
ATOM 542 O O . LEU A 1 72 ? 1.236 0.600 -7.521 1.00 95.94 72 LEU A O 1
ATOM 546 N N . THR A 1 73 ? 3.154 0.983 -6.420 1.00 94.00 73 THR A N 1
ATOM 547 C CA . THR A 1 73 ? 3.506 2.240 -7.103 1.00 94.00 73 THR A CA 1
ATOM 548 C C . THR A 1 73 ? 4.900 2.144 -7.711 1.00 94.00 73 THR A C 1
ATOM 550 O O . THR A 1 73 ? 5.667 1.234 -7.392 1.00 94.00 73 THR A O 1
ATOM 553 N N . ASN A 1 74 ? 5.244 3.081 -8.596 1.00 90.62 74 ASN A N 1
ATOM 554 C CA . ASN A 1 74 ? 6.616 3.266 -9.057 1.00 90.62 74 ASN A CA 1
ATOM 555 C C . ASN A 1 74 ? 6.939 4.751 -9.289 1.00 90.62 74 ASN A C 1
ATOM 557 O O . ASN A 1 74 ? 6.043 5.571 -9.479 1.00 90.62 74 ASN A O 1
ATOM 561 N N . ASN A 1 75 ? 8.223 5.105 -9.283 1.00 87.75 75 ASN A N 1
ATOM 562 C CA . ASN A 1 75 ? 8.680 6.477 -9.533 1.00 87.75 75 ASN A CA 1
ATOM 563 C C . ASN A 1 75 ? 8.422 6.966 -10.973 1.00 87.75 75 ASN A C 1
ATOM 565 O O . ASN A 1 75 ? 8.270 8.167 -11.177 1.00 87.75 75 ASN A O 1
ATOM 569 N N . TYR A 1 76 ? 8.362 6.069 -11.960 1.00 82.94 76 TYR A N 1
ATOM 570 C CA . TYR A 1 76 ? 8.170 6.430 -13.368 1.00 82.94 76 TYR A CA 1
ATOM 571 C C . TYR A 1 76 ? 6.781 7.030 -13.631 1.00 82.94 76 TYR A C 1
ATOM 573 O O . TYR A 1 76 ? 6.657 8.011 -14.360 1.00 82.94 76 TYR A O 1
ATOM 581 N N . THR A 1 77 ? 5.741 6.512 -12.974 1.00 81.50 77 THR A N 1
ATOM 582 C CA . THR A 1 77 ? 4.375 7.058 -13.018 1.00 81.50 77 THR A CA 1
ATOM 583 C C . THR A 1 77 ? 4.153 8.202 -12.024 1.00 81.50 77 THR A C 1
ATOM 585 O O . THR A 1 77 ? 3.012 8.590 -11.786 1.00 81.50 77 THR A O 1
ATOM 588 N N . GLY A 1 78 ? 5.210 8.732 -11.394 1.00 81.81 78 GLY A N 1
ATOM 589 C CA . GLY A 1 78 ? 5.084 9.737 -10.336 1.00 81.81 78 GLY A CA 1
ATOM 590 C C . GLY A 1 78 ? 4.396 9.199 -9.077 1.00 81.81 78 GLY A C 1
ATOM 591 O O . GLY A 1 78 ? 3.671 9.933 -8.414 1.00 81.81 78 GLY A O 1
ATOM 592 N N . TYR A 1 79 ? 4.591 7.914 -8.767 1.00 83.69 79 TYR A N 1
ATOM 593 C CA . TYR A 1 79 ? 3.950 7.187 -7.664 1.00 83.69 79 TYR A CA 1
ATOM 594 C C . TYR A 1 79 ? 2.426 7.053 -7.773 1.00 83.69 79 TYR A C 1
ATOM 596 O O . TYR A 1 79 ? 1.760 6.719 -6.792 1.00 83.69 79 TYR A O 1
ATOM 604 N N . VAL A 1 80 ? 1.865 7.222 -8.975 1.00 84.38 80 VAL A N 1
ATOM 605 C CA . VAL A 1 80 ? 0.487 6.802 -9.248 1.00 84.38 80 VAL A CA 1
ATOM 606 C C . VAL A 1 80 ? 0.415 5.270 -9.153 1.00 84.38 80 VAL A C 1
ATOM 608 O O . VAL A 1 80 ? 1.247 4.590 -9.768 1.00 84.38 80 VAL A O 1
ATOM 611 N N . PRO A 1 81 ? -0.552 4.701 -8.410 1.00 85.94 81 PRO A N 1
ATOM 612 C CA . PRO A 1 81 ? -0.651 3.258 -8.230 1.00 85.94 81 PRO A CA 1
ATOM 613 C C . PRO A 1 81 ? -0.952 2.550 -9.535 1.00 85.94 81 PRO A C 1
ATOM 615 O O . PRO A 1 81 ? -1.937 2.860 -10.208 1.00 85.94 81 PRO A O 1
ATOM 618 N N . VAL A 1 82 ? -0.143 1.542 -9.840 1.00 88.06 82 VAL A N 1
ATOM 619 C CA . VAL A 1 82 ? -0.418 0.614 -10.938 1.00 88.06 82 VAL A CA 1
ATOM 620 C C . VAL A 1 82 ? -1.432 -0.442 -10.513 1.00 88.06 82 VAL A C 1
ATOM 622 O O . VAL A 1 82 ? -2.240 -0.871 -11.330 1.00 88.06 82 VAL A O 1
ATOM 625 N N . GLN A 1 83 ? -1.433 -0.820 -9.232 1.00 93.81 83 GLN A N 1
ATOM 626 C CA . GLN A 1 83 ? -2.397 -1.746 -8.638 1.00 93.81 83 GLN A CA 1
ATOM 627 C C . GLN A 1 83 ? -2.656 -1.403 -7.173 1.00 93.81 83 GLN A C 1
ATOM 629 O O . GLN A 1 83 ? -1.854 -0.713 -6.541 1.00 93.81 83 GLN A O 1
ATOM 634 N N . ARG A 1 84 ? -3.794 -1.864 -6.648 1.00 96.19 84 ARG A N 1
ATOM 635 C CA . ARG A 1 84 ? -4.239 -1.593 -5.280 1.00 96.19 84 ARG A CA 1
ATOM 636 C C . ARG A 1 84 ? -5.276 -2.611 -4.813 1.00 96.19 84 ARG A C 1
ATOM 638 O O . ARG A 1 84 ? -5.934 -3.231 -5.646 1.00 96.19 84 ARG A O 1
ATOM 645 N N . GLY A 1 85 ? -5.458 -2.726 -3.503 1.00 96.19 85 GLY A N 1
ATOM 646 C CA . GLY A 1 85 ? -6.468 -3.603 -2.921 1.00 96.19 85 GLY A CA 1
ATOM 647 C C . GLY A 1 85 ? -6.537 -3.543 -1.397 1.00 96.19 85 GLY A C 1
ATOM 648 O O . GLY A 1 85 ? -5.978 -2.652 -0.753 1.00 96.19 85 GLY A O 1
ATOM 649 N N . CYS A 1 86 ? -7.261 -4.503 -0.830 1.00 94.62 86 CYS A N 1
ATOM 650 C CA . CYS A 1 86 ? -7.523 -4.628 0.602 1.00 94.62 86 CYS A CA 1
ATOM 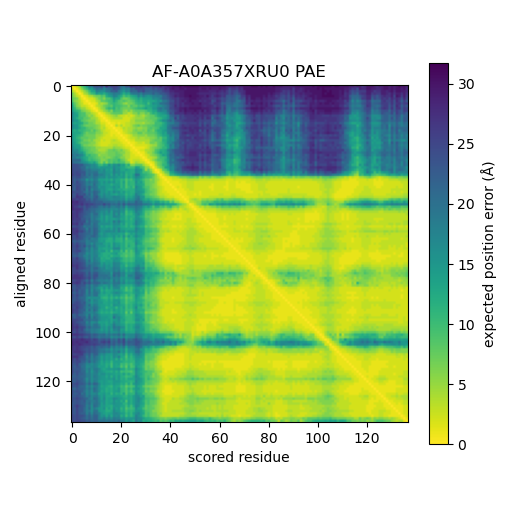651 C C . CYS A 1 86 ? -6.581 -5.649 1.241 1.00 94.62 86 CYS A C 1
ATOM 653 O O . CYS A 1 86 ? -6.140 -6.593 0.581 1.00 94.62 86 CYS A O 1
ATOM 655 N N . VAL A 1 87 ? -6.325 -5.494 2.537 1.00 91.50 87 VAL A N 1
ATOM 656 C CA . VAL A 1 87 ? -5.740 -6.544 3.372 1.00 91.50 87 VAL A CA 1
ATOM 657 C C . VAL A 1 87 ? -6.869 -7.240 4.127 1.00 91.50 87 VAL A C 1
ATOM 659 O O . VAL A 1 87 ? -7.600 -6.592 4.883 1.00 91.50 87 VAL A O 1
ATOM 662 N N . ASP A 1 88 ? -7.032 -8.543 3.905 1.00 87.00 88 ASP A N 1
ATOM 663 C CA . ASP A 1 88 ? -8.110 -9.314 4.526 1.00 87.00 88 ASP A CA 1
ATOM 664 C C . ASP A 1 88 ? -7.870 -9.596 6.022 1.00 87.00 88 ASP A C 1
ATOM 666 O O . ASP A 1 88 ? -6.895 -9.153 6.632 1.00 87.00 88 ASP A O 1
ATOM 670 N N . GLN A 1 89 ? -8.796 -10.336 6.636 1.00 82.12 89 GLN A N 1
ATOM 671 C CA . GLN A 1 89 ? -8.744 -10.700 8.054 1.00 82.12 89 GLN A CA 1
ATOM 672 C C . GLN A 1 89 ? -7.539 -11.571 8.447 1.00 82.12 89 GLN A C 1
ATOM 674 O O . GLN A 1 89 ? -7.158 -11.565 9.615 1.00 82.12 89 GLN A O 1
ATOM 679 N N . ASN A 1 90 ? -6.935 -12.283 7.492 1.00 79.56 90 ASN A N 1
ATOM 680 C CA . ASN A 1 90 ? -5.753 -13.114 7.714 1.00 79.56 90 ASN A CA 1
ATOM 681 C C . ASN A 1 90 ? -4.456 -12.342 7.450 1.00 79.56 90 ASN A C 1
ATOM 683 O O . ASN A 1 90 ? -3.369 -12.893 7.606 1.00 79.56 90 ASN A O 1
ATOM 687 N N . GLY A 1 91 ? -4.541 -11.071 7.050 1.00 81.31 91 GLY A N 1
ATOM 688 C CA . GLY A 1 91 ? -3.372 -10.265 6.728 1.00 81.31 91 GLY A CA 1
ATOM 689 C C . GLY A 1 91 ? -2.854 -10.464 5.305 1.00 81.31 91 GLY A C 1
ATOM 690 O O . GLY A 1 91 ? -1.707 -10.116 5.016 1.00 81.31 91 GLY A O 1
ATOM 691 N N . ARG A 1 92 ? -3.676 -11.026 4.414 1.00 91.94 92 ARG A N 1
ATOM 692 C CA . ARG A 1 92 ? -3.316 -11.277 3.020 1.00 91.94 92 ARG A CA 1
ATOM 693 C C . ARG A 1 92 ? -3.672 -10.090 2.132 1.00 91.94 92 ARG A C 1
ATOM 695 O O . ARG A 1 92 ? -4.744 -9.496 2.249 1.00 91.94 92 ARG A O 1
ATOM 702 N N . LEU A 1 93 ? -2.783 -9.780 1.192 1.00 96.19 93 LEU A N 1
ATOM 703 C CA . LEU A 1 93 ? -2.969 -8.745 0.173 1.00 96.19 93 LEU A CA 1
ATOM 704 C C . LEU A 1 93 ? -3.891 -9.255 -0.946 1.00 96.19 93 LEU A C 1
ATOM 706 O O . LEU A 1 93 ? -3.455 -9.915 -1.893 1.00 96.19 93 LEU A O 1
ATOM 710 N N . VAL A 1 94 ? -5.190 -8.978 -0.829 1.00 96.00 94 VAL A N 1
ATOM 711 C CA . VAL A 1 94 ? -6.208 -9.488 -1.758 1.00 96.00 94 VAL A CA 1
ATOM 712 C C . VAL A 1 94 ? -5.983 -8.905 -3.148 1.00 96.00 94 VAL A C 1
ATOM 714 O O . VAL A 1 94 ? -5.912 -7.688 -3.309 1.00 96.00 94 VAL A O 1
ATOM 717 N N . GLY A 1 95 ? -5.891 -9.779 -4.153 1.00 94.94 95 GLY A N 1
ATOM 718 C CA . GLY A 1 95 ? -5.713 -9.387 -5.552 1.00 94.94 95 GLY A CA 1
ATOM 719 C C . GLY A 1 95 ? -4.282 -9.013 -5.946 1.00 94.94 95 GLY A C 1
ATOM 720 O O . GLY A 1 95 ? -4.085 -8.588 -7.081 1.00 94.94 95 GLY A O 1
ATOM 721 N N . LEU A 1 96 ? -3.287 -9.182 -5.062 1.00 96.38 96 LEU A N 1
ATOM 722 C CA . LEU A 1 96 ? -1.886 -8.946 -5.420 1.00 96.38 96 LEU A CA 1
ATOM 723 C C . LEU A 1 96 ? -1.458 -9.912 -6.550 1.00 96.38 96 LEU A C 1
ATOM 725 O O . LEU A 1 96 ? -1.675 -11.131 -6.425 1.00 96.38 96 LEU A O 1
ATOM 729 N N . PRO A 1 97 ? -0.868 -9.399 -7.647 1.00 95.12 97 PRO A N 1
ATOM 730 C CA . PRO A 1 97 ? -0.451 -10.208 -8.777 1.00 95.12 97 PRO A CA 1
ATOM 731 C C . PRO A 1 97 ? 0.784 -11.020 -8.390 1.00 95.12 97 PRO A C 1
ATOM 733 O O . PRO A 1 97 ? 1.462 -10.733 -7.407 1.00 95.12 97 PRO A O 1
ATOM 736 N N . GLU A 1 98 ? 1.085 -12.046 -9.176 1.00 95.31 98 GLU A N 1
ATOM 737 C CA . GLU A 1 98 ? 2.279 -12.867 -8.960 1.00 95.31 98 GLU A CA 1
ATOM 738 C C . GLU A 1 98 ? 3.571 -12.104 -9.248 1.00 95.31 98 GLU A C 1
ATOM 740 O O . GLU A 1 98 ? 4.575 -12.340 -8.588 1.00 95.31 98 GLU A O 1
ATOM 745 N N . ALA A 1 99 ? 3.534 -11.158 -10.187 1.00 93.38 99 ALA A N 1
ATOM 746 C CA . ALA A 1 99 ? 4.684 -10.348 -10.542 1.00 93.38 99 ALA A CA 1
ATOM 747 C C . ALA A 1 99 ? 4.281 -9.004 -11.167 1.00 93.38 99 ALA A C 1
ATOM 749 O O . ALA A 1 99 ? 3.142 -8.810 -11.602 1.00 93.38 99 ALA A O 1
ATOM 750 N N . THR A 1 100 ? 5.247 -8.090 -11.253 1.00 90.88 100 THR A N 1
ATOM 751 C CA . THR A 1 100 ? 5.175 -6.854 -12.050 1.00 90.88 100 THR A CA 1
ATOM 752 C C . THR A 1 100 ? 6.473 -6.658 -12.830 1.00 90.88 100 THR A C 1
ATOM 754 O O . THR A 1 100 ? 7.533 -7.047 -12.351 1.00 90.88 100 THR A O 1
ATOM 757 N N . SER A 1 101 ? 6.428 -6.018 -13.999 1.00 86.88 101 SER A N 1
ATOM 758 C CA . SER A 1 101 ? 7.609 -5.860 -14.865 1.00 86.88 101 SER A CA 1
ATOM 759 C C . SER A 1 101 ? 7.777 -4.427 -15.363 1.00 86.88 101 SER A C 1
ATOM 761 O O . SER A 1 101 ? 6.804 -3.682 -15.491 1.00 86.88 101 SER A O 1
ATOM 763 N N . THR A 1 102 ? 9.015 -4.042 -15.672 1.00 82.38 102 THR A N 1
ATOM 764 C CA . THR A 1 102 ? 9.309 -2.830 -16.451 1.00 82.38 102 THR A CA 1
ATOM 765 C C . THR A 1 102 ? 9.174 -3.119 -17.947 1.00 82.38 102 THR A C 1
ATOM 767 O O . THR A 1 102 ? 9.411 -4.237 -18.401 1.00 82.38 102 THR A O 1
ATOM 770 N N . THR A 1 103 ? 8.777 -2.116 -18.735 1.00 76.56 103 THR A N 1
ATOM 771 C CA . THR A 1 103 ? 8.548 -2.270 -20.188 1.00 76.56 103 THR A CA 1
ATOM 772 C C . THR A 1 103 ? 9.409 -1.350 -21.052 1.00 76.56 103 THR A C 1
ATOM 774 O O . THR A 1 103 ? 9.295 -1.385 -22.278 1.00 76.56 103 THR A O 1
ATOM 777 N N . THR A 1 104 ? 10.265 -0.521 -20.445 1.00 70.19 104 THR A N 1
ATOM 778 C CA . THR A 1 104 ? 11.047 0.503 -21.148 1.00 70.19 104 THR A CA 1
ATOM 779 C C . THR A 1 104 ? 12.545 0.343 -20.910 1.00 70.19 104 THR A C 1
ATOM 781 O O . THR A 1 104 ? 12.984 0.026 -19.806 1.00 70.19 104 THR A O 1
ATOM 784 N N . TYR A 1 105 ? 13.331 0.599 -21.959 1.00 61.28 105 TYR A N 1
ATOM 785 C CA . TYR A 1 105 ? 14.784 0.739 -21.877 1.00 61.28 105 TYR A CA 1
ATOM 786 C C . TYR A 1 105 ? 15.138 2.147 -21.363 1.00 61.28 105 TYR A C 1
ATOM 788 O O . TYR A 1 105 ? 14.506 3.120 -21.786 1.00 61.28 105 TYR A O 1
ATOM 796 N N . LYS A 1 106 ? 16.205 2.260 -20.557 1.00 73.00 106 LYS A N 1
ATOM 797 C CA . LYS A 1 106 ? 16.918 3.494 -20.137 1.00 73.00 106 LYS A CA 1
ATOM 798 C C . LYS A 1 106 ? 16.514 4.158 -18.820 1.00 73.00 106 LYS A C 1
ATOM 800 O O . LYS A 1 106 ? 17.128 5.166 -18.467 1.00 73.00 106 LYS A O 1
ATOM 805 N N . TYR A 1 107 ? 15.549 3.629 -18.076 1.00 75.44 107 TYR A N 1
ATOM 806 C CA . TYR A 1 107 ? 15.158 4.218 -16.791 1.00 75.44 107 TYR A CA 1
ATOM 807 C C . TYR A 1 107 ? 15.287 3.215 -15.654 1.00 75.44 107 TYR A C 1
ATOM 809 O O . TYR A 1 107 ? 14.921 2.052 -15.797 1.00 75.44 107 TYR A O 1
ATOM 817 N N . THR A 1 108 ? 15.769 3.689 -14.506 1.00 86.75 108 THR A N 1
ATOM 818 C CA . THR A 1 108 ? 15.701 2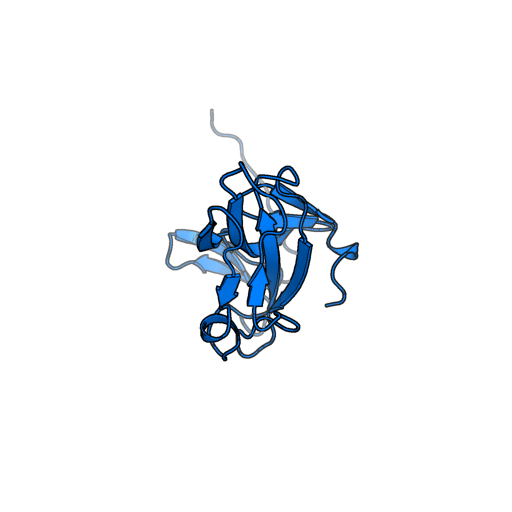.935 -13.254 1.00 86.75 108 THR A CA 1
ATOM 819 C C . THR A 1 108 ? 14.326 3.140 -12.634 1.00 86.75 108 THR A C 1
ATOM 821 O O . THR A 1 108 ? 13.964 4.256 -12.242 1.00 86.75 108 THR A O 1
ATOM 824 N N . TRP A 1 109 ? 13.568 2.055 -12.537 1.00 87.94 109 TRP A N 1
ATOM 825 C CA . TRP A 1 109 ? 12.266 2.033 -11.890 1.00 87.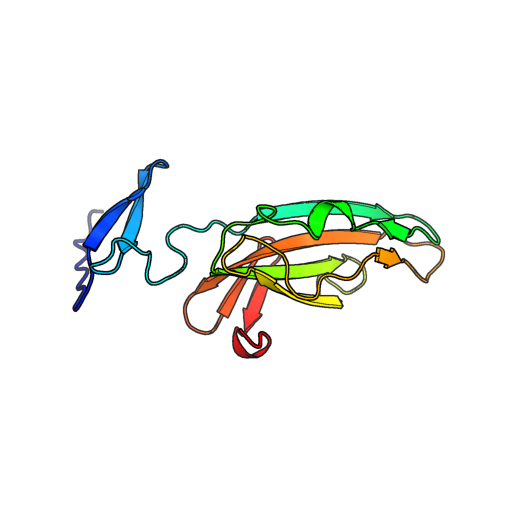94 109 TRP A CA 1
ATOM 826 C C . TRP A 1 109 ? 12.440 1.604 -10.438 1.00 87.94 109 TRP A C 1
ATOM 828 O O . TRP A 1 109 ? 13.087 0.603 -10.144 1.00 87.94 109 TRP A O 1
ATOM 838 N N . VAL A 1 110 ? 11.843 2.356 -9.523 1.00 91.69 110 VAL A N 1
ATOM 839 C CA . VAL A 1 110 ? 11.752 2.006 -8.106 1.00 91.69 110 VAL A CA 1
ATOM 840 C C . VAL A 1 110 ? 10.296 1.700 -7.819 1.00 91.69 110 VAL A C 1
ATOM 842 O O . VAL A 1 110 ? 9.481 2.619 -7.738 1.00 91.69 110 VAL A O 1
ATOM 845 N N . PHE A 1 111 ? 9.977 0.416 -7.696 1.00 93.56 111 PHE A N 1
ATOM 846 C CA . PHE A 1 111 ? 8.661 -0.055 -7.287 1.00 93.56 111 PHE A CA 1
ATOM 847 C C . PHE A 1 111 ? 8.557 -0.086 -5.769 1.00 93.56 111 PHE A C 1
ATOM 849 O O . PHE A 1 111 ? 9.525 -0.409 -5.078 1.00 93.56 111 PHE A O 1
ATOM 856 N N . ARG A 1 112 ? 7.368 0.214 -5.248 1.00 95.69 112 ARG A N 1
ATOM 857 C CA . ARG A 1 112 ? 7.055 0.120 -3.821 1.00 95.69 112 ARG A CA 1
ATOM 858 C C . ARG A 1 112 ? 5.743 -0.617 -3.635 1.00 95.69 112 ARG A C 1
ATOM 860 O O . ARG A 1 112 ? 4.735 -0.233 -4.228 1.00 95.69 112 ARG A O 1
ATOM 867 N N . LEU A 1 113 ? 5.769 -1.644 -2.795 1.00 97.25 113 LEU A N 1
ATOM 868 C CA . LEU A 1 113 ? 4.572 -2.251 -2.233 1.00 97.25 113 LEU A CA 1
ATOM 869 C C . LEU A 1 113 ? 4.329 -1.590 -0.877 1.00 97.25 113 LEU A C 1
ATOM 871 O O . LEU A 1 113 ? 5.139 -1.715 0.041 1.00 97.25 113 LEU A O 1
ATOM 875 N N . GLU A 1 114 ? 3.249 -0.830 -0.771 1.00 96.62 114 GLU A N 1
ATOM 876 C CA . GLU A 1 114 ? 2.969 0.021 0.382 1.00 96.62 114 GLU A CA 1
ATOM 877 C C . GLU A 1 114 ? 1.699 -0.416 1.088 1.00 96.62 114 GLU A C 1
ATOM 879 O O . GLU A 1 114 ? 0.714 -0.779 0.445 1.00 96.62 114 GLU A O 1
ATOM 884 N N . ILE A 1 115 ? 1.717 -0.311 2.414 1.00 94.19 115 ILE A N 1
ATOM 885 C CA . ILE A 1 115 ? 0.575 -0.573 3.276 1.00 94.19 115 ILE A CA 1
ATOM 886 C C . ILE A 1 115 ? 0.050 0.754 3.802 1.00 94.19 115 ILE A C 1
ATOM 888 O O . ILE A 1 115 ? 0.785 1.551 4.391 1.00 94.19 115 ILE A O 1
ATOM 892 N N . GLY A 1 116 ? -1.236 0.975 3.567 1.00 92.00 116 GLY A N 1
ATOM 893 C CA . GLY A 1 116 ? -1.940 2.202 3.871 1.00 92.00 116 GLY A CA 1
ATOM 894 C C . GLY A 1 116 ? -3.033 2.025 4.905 1.00 92.00 116 GLY A C 1
ATOM 895 O O . GLY A 1 116 ? -3.481 0.917 5.218 1.00 92.00 116 GLY A O 1
ATOM 896 N N . CYS A 1 117 ? -3.443 3.167 5.441 1.00 87.38 117 CYS A N 1
ATOM 897 C CA . CYS A 1 117 ? -4.318 3.265 6.597 1.00 87.38 117 CYS A CA 1
ATOM 898 C C . CYS A 1 117 ? -5.429 4.260 6.288 1.00 87.38 117 CYS A C 1
ATOM 900 O O . CYS A 1 117 ? -5.149 5.367 5.822 1.00 87.38 117 CYS A O 1
ATOM 902 N N . LYS A 1 118 ? -6.683 3.866 6.513 1.00 86.81 118 LYS A N 1
ATOM 903 C CA . LYS A 1 118 ? -7.823 4.748 6.255 1.00 86.81 118 LYS A CA 1
ATOM 904 C C . LYS A 1 118 ? -7.870 5.864 7.294 1.00 86.81 118 LYS A C 1
ATOM 906 O O . LYS A 1 118 ? -7.725 5.608 8.484 1.00 86.81 118 LYS A O 1
ATOM 911 N N . ASP A 1 119 ? -8.084 7.076 6.807 1.00 81.81 119 ASP A N 1
ATOM 912 C CA . ASP A 1 119 ? -8.279 8.306 7.563 1.00 81.81 119 ASP A CA 1
ATOM 913 C C . ASP A 1 119 ? -9.472 9.048 6.939 1.00 81.81 119 ASP A C 1
ATOM 915 O O . ASP A 1 119 ? -9.371 9.670 5.872 1.00 81.81 119 ASP A O 1
ATOM 919 N N . GLY A 1 120 ? -10.651 8.862 7.536 1.00 83.31 120 GLY A N 1
ATOM 920 C CA . GLY A 1 120 ? -11.921 9.330 6.988 1.00 83.31 120 GLY A CA 1
ATOM 921 C C . GLY A 1 120 ? -12.198 8.800 5.573 1.00 83.31 120 GLY A C 1
ATOM 922 O O . GLY A 1 120 ? -12.336 7.597 5.346 1.00 83.31 120 GLY A O 1
ATOM 923 N N . SER A 1 121 ? -12.308 9.715 4.604 1.00 88.38 121 SER A N 1
ATOM 924 C CA . SER A 1 121 ? -12.583 9.397 3.186 1.00 88.38 121 SER A CA 1
ATOM 925 C C . SER A 1 121 ? -11.333 9.054 2.368 1.00 88.38 121 SER A C 1
ATOM 927 O O . SER A 1 121 ? -11.420 8.845 1.155 1.00 88.38 121 SER A O 1
ATOM 929 N N . TYR A 1 122 ? -10.170 9.010 3.013 1.00 90.44 122 TYR A N 1
ATOM 930 C CA . TYR A 1 122 ? -8.882 8.834 2.365 1.00 90.44 122 TYR A CA 1
ATOM 931 C C . TYR A 1 122 ? -8.107 7.663 2.962 1.00 90.44 122 TYR A C 1
ATOM 933 O O . TYR A 1 122 ? -8.421 7.172 4.041 1.00 90.44 122 TYR A O 1
ATOM 941 N N . ILE A 1 123 ? -7.077 7.217 2.255 1.00 91.88 123 ILE A N 1
ATOM 942 C CA . ILE A 1 123 ? -6.103 6.236 2.715 1.00 91.88 123 ILE A CA 1
ATOM 943 C C . ILE A 1 123 ? -4.731 6.884 2.625 1.00 91.88 123 ILE A C 1
ATOM 945 O O . ILE A 1 123 ? -4.307 7.324 1.554 1.00 91.88 123 ILE A O 1
ATOM 949 N N . LYS A 1 124 ? -4.045 6.945 3.762 1.00 91.31 124 LYS A N 1
ATOM 950 C CA . LYS A 1 124 ? -2.676 7.434 3.878 1.00 91.31 124 LYS A CA 1
ATOM 951 C C . LYS A 1 124 ? -1.699 6.309 3.575 1.00 91.31 124 LYS A C 1
ATOM 953 O O . LYS A 1 124 ? -1.827 5.221 4.128 1.00 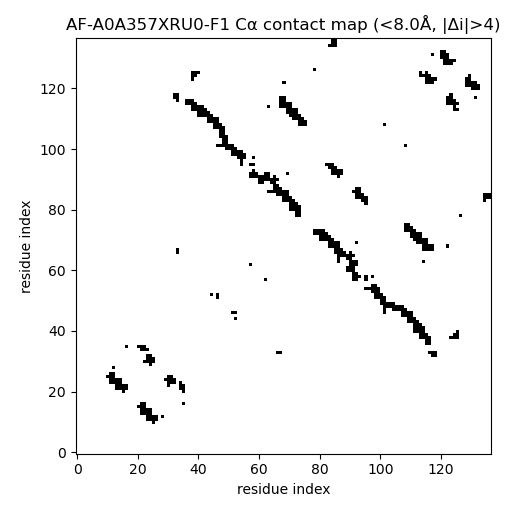91.31 124 LYS A O 1
ATOM 958 N N . PHE A 1 125 ? -0.709 6.604 2.746 1.00 92.81 125 PHE A N 1
ATOM 959 C CA . PHE A 1 125 ? 0.423 5.753 2.386 1.00 92.81 125 PHE A CA 1
ATOM 960 C C . PHE A 1 125 ? 1.737 6.532 2.589 1.00 92.81 125 PHE A C 1
ATOM 962 O O . PHE A 1 125 ? 1.704 7.759 2.704 1.00 92.81 125 PHE A O 1
ATOM 969 N N . PRO A 1 126 ? 2.912 5.872 2.598 1.00 90.44 126 PRO A N 1
ATOM 970 C CA . PRO A 1 126 ? 4.193 6.557 2.802 1.00 90.44 126 PRO A CA 1
ATOM 971 C C . PRO A 1 126 ? 4.491 7.620 1.740 1.00 90.44 126 PRO A C 1
ATOM 973 O O . PRO A 1 126 ? 5.038 8.673 2.050 1.00 90.44 126 PRO A O 1
ATOM 976 N N . THR A 1 127 ? 4.124 7.353 0.485 1.00 90.06 127 THR A N 1
ATOM 977 C CA . THR A 1 127 ? 4.403 8.252 -0.647 1.00 90.06 127 THR A CA 1
ATOM 978 C C . THR A 1 127 ? 3.201 9.094 -1.077 1.00 90.06 127 THR A C 1
ATOM 980 O O . THR A 1 127 ? 3.253 9.749 -2.114 1.00 90.06 127 THR A O 1
ATOM 983 N N . GLY A 1 128 ? 2.098 9.102 -0.320 1.00 90.00 128 GLY A N 1
ATOM 984 C CA . GLY A 1 128 ? 0.959 9.964 -0.634 1.00 90.00 128 GLY A CA 1
ATOM 985 C C . GLY A 1 128 ? -0.364 9.515 -0.031 1.00 90.00 128 GLY A C 1
ATOM 986 O O . GLY A 1 128 ? -0.420 8.665 0.847 1.00 90.00 128 GLY A O 1
ATOM 987 N N . THR A 1 129 ? -1.450 10.110 -0.515 1.00 91.25 129 THR A N 1
ATOM 988 C CA . THR A 1 129 ? -2.810 9.827 -0.042 1.00 91.25 129 THR A CA 1
ATOM 989 C C . THR A 1 129 ? -3.716 9.527 -1.232 1.00 91.25 129 THR A C 1
ATOM 991 O O . THR A 1 129 ? -3.543 10.111 -2.300 1.00 91.25 129 THR A O 1
ATOM 994 N N . GLU A 1 130 ? -4.693 8.645 -1.054 1.00 92.38 130 GLU A N 1
ATOM 995 C CA . GLU A 1 130 ? -5.702 8.314 -2.065 1.00 92.38 130 GLU A CA 1
ATOM 996 C C . GLU A 1 130 ? -7.112 8.355 -1.498 1.00 92.38 130 GLU A C 1
ATOM 998 O O . GLU A 1 130 ? -7.304 8.199 -0.298 1.00 92.38 130 GLU A O 1
ATOM 1003 N N . SER A 1 131 ? -8.117 8.534 -2.357 1.00 93.62 131 SER A N 1
ATOM 1004 C CA . SER A 1 131 ? -9.505 8.370 -1.928 1.00 93.62 131 SER A CA 1
ATOM 1005 C C . SER A 1 131 ? -9.783 6.904 -1.601 1.00 93.62 131 SER A C 1
ATOM 1007 O O . SER A 1 131 ? -9.464 6.014 -2.391 1.00 93.62 131 SER A O 1
ATOM 1009 N N . ALA A 1 132 ? -10.448 6.661 -0.472 1.00 90.69 132 ALA A N 1
ATOM 1010 C CA . ALA A 1 132 ? -10.912 5.330 -0.097 1.00 90.69 132 ALA A CA 1
ATOM 1011 C C . ALA A 1 132 ? -11.934 4.761 -1.100 1.00 90.69 132 ALA A C 1
ATOM 1013 O O . ALA A 1 132 ? -12.081 3.550 -1.189 1.00 90.69 132 ALA A O 1
ATOM 1014 N N . SER A 1 133 ? -12.588 5.612 -1.901 1.00 93.31 133 SER A N 1
ATOM 1015 C CA . SER A 1 133 ? -13.536 5.187 -2.945 1.00 93.31 133 SER A CA 1
ATOM 1016 C C . SER A 1 133 ? -12.908 4.356 -4.071 1.00 93.31 133 SER A C 1
ATOM 1018 O O . SER A 1 133 ? -13.624 3.655 -4.777 1.00 93.31 133 SER A O 1
ATOM 1020 N N . TYR A 1 134 ? -11.580 4.392 -4.235 1.00 92.94 134 TYR A N 1
ATOM 1021 C CA . TYR A 1 134 ? -10.873 3.548 -5.206 1.00 92.94 134 TYR A CA 1
ATOM 1022 C C . TYR A 1 134 ? -10.700 2.095 -4.746 1.00 92.94 134 TYR A C 1
ATOM 1024 O O . TYR A 1 134 ? -10.173 1.275 -5.497 1.00 92.94 134 TYR A O 1
ATOM 1032 N N . TYR A 1 135 ? -11.097 1.785 -3.513 1.00 91.81 135 TYR A N 1
ATOM 1033 C CA . TYR A 1 135 ? -10.880 0.500 -2.876 1.00 91.81 135 TYR A CA 1
ATOM 1034 C C . TYR A 1 135 ? -12.240 -0.132 -2.599 1.00 91.81 135 TYR A C 1
ATOM 1036 O O . TYR A 1 135 ? -13.008 0.367 -1.783 1.00 91.81 135 TYR A O 1
ATOM 1044 N N . ASN A 1 136 ? -12.529 -1.241 -3.280 1.00 83.19 136 ASN A N 1
ATOM 1045 C CA . ASN A 1 136 ? -13.717 -2.048 -3.016 1.00 83.19 136 ASN A CA 1
ATOM 1046 C C . ASN A 1 136 ? -13.402 -3.044 -1.894 1.00 83.19 136 ASN A C 1
ATOM 1048 O O . ASN A 1 136 ? -13.172 -4.228 -2.143 1.00 83.19 136 ASN A O 1
ATOM 1052 N N . CYS A 1 137 ? -13.331 -2.489 -0.685 1.00 80.19 137 CYS A N 1
ATOM 1053 C CA . CYS A 1 137 ? -13.254 -3.159 0.607 1.00 80.19 137 CYS A CA 1
ATOM 1054 C C . CYS A 1 137 ? -14.512 -2.756 1.397 1.00 80.19 137 CYS A C 1
ATOM 1056 O O . CYS A 1 137 ? -15.057 -3.627 2.093 1.00 80.19 137 CYS A O 1
#

Radius of gyration: 17.69 Å; Cα contacts (8 Å, |Δi|>4): 288; chains: 1; bounding box: 37×43×49 Å

Solvent-accessible surface area (backbone atoms only — not comparable to full-atom values): 8141 Å² total; per-residue (Å²): 139,89,82,89,82,86,86,86,77,96,82,62,41,82,44,74,44,99,87,72,47,74,33,49,17,37,96,88,68,46,62,75,52,53,53,79,50,74,42,38,71,78,44,75,47,82,34,53,64,66,34,67,49,79,35,62,88,55,59,41,70,65,66,42,67,50,81,29,33,37,35,34,26,28,58,84,64,72,53,50,65,80,45,70,33,38,21,39,88,61,6,22,44,49,86,64,59,62,56,53,67,52,91,52,80,90,52,78,38,44,37,36,39,31,36,23,23,61,55,90,71,26,28,39,36,74,92,48,75,44,60,42,85,81,47,100,117

Secondary structure (DSSP, 8-state):
--PPP----SS-EEEE-TTS-EEEE-TTS-BSS-TT---EEEEEEEE-TT-EEE-GGGSSTTSS-SS-EEEEEETTTTT--SEEEEB-TTS-BTT--SEEE---SS--EEEEEEEEEEETTEEEETTEEEEGGG---

Mean predicted aligned error: 10.09 Å

Sequence (137 aa):
MSGKGKFVVDDGVFKIRADGGLAVFDGAGVCLECCGCEPYTLATFTASDYATWDLSEYRGDGVAAPKRYWRLTNNYTGYVPVQRGCVDQNGRLVGLPEATSTTTYKYTWVFRLEIGCKDGSYIKFPTGTESASYYNC

pLDDT: mean 79.25, std 17.08, range [32.81, 97.25]

Nearest PDB structures (foldseek):
  8tvr-assembly1_S  TM=4.058E-01  e=4.979E-01  Salmonella phage P22
  7pnb-assembly1_A  TM=2.638E-01  e=4.218E-01  Sulfolobus acidocaldarius
  8wac-assembly1_A  TM=2.834E-01  e=3.260E+00  Wenyingzhuangia fucanilytica